Protein AF-A0A242NKS3-F1 (afdb_monomer)

Organism: NCBI:txid1196095

Foldseek 3Di:
DDPLVVVLVVLQVVLVVCCVVVVCVQVCVPSNCLSVVLVVQQQVVCVVPHPDDDRDNVSSVVSSVVSVVVSVVCCVVRNDDDPVRLLVVLLVQQVVQQVVVCVVPVDQKFFLVRCLVPNDPQCVDPVSVVSNLVSCVVVVQWDWQVVDVRTMIGGDCVVPPCPDPPDDDDD

pLDDT: mean 89.85, std 14.71, range [32.78, 98.62]

Secondary structure (DSSP, 8-state):
--HHHHHHHHHHHHHHHHHHTTSSGGGHHHHHHHHHHHHHHHHHHHHHH-SSSS--HHHHHHHHHHHHHHHHHHHHHHSPPPHHHHHHHHHHHHHHHHHHHHHHH---EEEHHHHHHHS-GGG-SHHHHHHHHHHHHHTTSEEEETTSSS-EEEE-TTTTT----------

Solvent-accessible surface area (backbone atoms only — not comparable to full-atom values): 9580 Å² total; per-residue (Å²): 132,58,71,29,59,52,54,50,49,51,52,41,53,50,51,55,48,36,35,72,72,55,76,36,45,68,41,36,86,57,55,78,46,42,55,63,51,23,54,54,45,10,46,52,50,25,63,77,76,42,98,67,96,66,62,46,53,66,32,40,51,55,21,46,52,5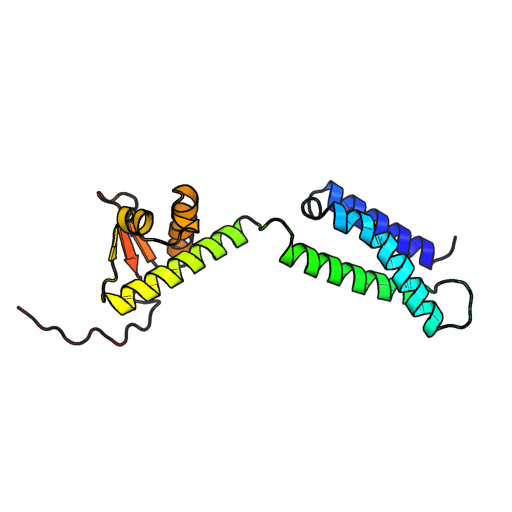3,44,50,55,52,49,54,55,47,40,75,75,67,31,72,74,51,72,66,56,50,33,52,50,37,22,51,57,49,48,54,52,49,54,54,50,26,75,75,68,72,52,58,63,46,46,49,66,54,46,45,73,73,43,60,78,82,37,55,42,72,66,45,36,48,42,14,51,53,45,32,34,73,73,53,48,30,48,70,39,74,86,44,90,77,31,33,36,33,58,34,64,87,76,42,87,72,87,74,73,82,78,84,77,90,132

Sequence (171 aa):
MSSSKKIWISFYNEIEYLIRIEILSDIRDYASKIANNVARVATLIHYFEHDNNEVCDLCMQKAITFGRECIESFKSVFGQKTVEEKENEYAGILYEWLQKNIRHSGCIQFYKSYIYQYGPRSLRNKNNLEIALCRLSYDNIIFYYCNAKPAFIQINTKYHGFNGLNHITSY

Structure (mmCIF, N/CA/C/O backbone):
data_AF-A0A242NKS3-F1
#
_entry.id   AF-A0A242NKS3-F1
#
loop_
_atom_site.group_PDB
_atom_site.id
_atom_site.type_symbol
_atom_site.label_atom_id
_atom_site.label_alt_id
_atom_site.label_comp_id
_atom_site.label_asym_id
_atom_site.label_entity_id
_atom_site.label_seq_id
_atom_site.pdbx_PDB_ins_code
_atom_site.Cartn_x
_atom_site.Cartn_y
_atom_site.Cartn_z
_atom_site.occupancy
_atom_site.B_iso_or_equiv
_atom_site.auth_seq_id
_atom_site.auth_comp_id
_atom_site.auth_asym_id
_atom_site.auth_atom_id
_atom_site.pdbx_PDB_model_num
ATOM 1 N N . MET A 1 1 ? -19.378 6.933 34.670 1.00 59.47 1 MET A N 1
ATOM 2 C CA . MET A 1 1 ? -18.925 6.758 33.273 1.00 59.47 1 MET A CA 1
ATOM 3 C C . MET A 1 1 ? -18.869 5.266 33.006 1.00 59.47 1 MET A C 1
ATOM 5 O O . MET A 1 1 ? -18.091 4.603 33.687 1.00 59.47 1 MET A O 1
ATOM 9 N N . SER A 1 2 ? -19.735 4.742 32.139 1.00 80.19 2 SER A N 1
ATOM 10 C CA . SER A 1 2 ? -19.845 3.300 31.890 1.00 80.19 2 SER A CA 1
ATOM 11 C C . SER A 1 2 ? -18.597 2.709 31.250 1.00 80.19 2 SER A C 1
ATOM 13 O O . SER A 1 2 ? -17.787 3.422 30.650 1.00 80.19 2 SER A O 1
ATOM 15 N N . SER A 1 3 ? -18.427 1.401 31.434 1.00 90.50 3 SER A N 1
ATOM 16 C CA . SER A 1 3 ? -17.287 0.649 30.910 1.00 90.50 3 SER A CA 1
ATOM 17 C C . SER A 1 3 ? -17.224 0.741 29.376 1.00 90.50 3 SER A C 1
ATOM 19 O O . SER A 1 3 ? -16.197 1.154 28.834 1.00 90.50 3 SER A O 1
ATOM 21 N N . SER A 1 4 ? -18.355 0.573 28.686 1.00 91.62 4 SER A N 1
ATOM 22 C CA . SER A 1 4 ? -18.477 0.718 27.229 1.00 91.62 4 SER A CA 1
ATOM 23 C C . SER A 1 4 ? -18.055 2.096 26.715 1.00 91.62 4 SER A C 1
ATOM 25 O O . SER A 1 4 ? -17.348 2.201 25.710 1.00 91.62 4 SER A O 1
ATOM 27 N N . LYS A 1 5 ? -18.378 3.171 27.446 1.00 95.00 5 LYS A N 1
ATOM 28 C CA . LYS A 1 5 ? -17.904 4.525 27.119 1.00 95.00 5 LYS A CA 1
ATOM 29 C C . LYS A 1 5 ? -16.381 4.652 27.231 1.00 95.00 5 LYS A C 1
ATOM 31 O O . LYS A 1 5 ? -15.776 5.348 26.420 1.00 95.00 5 LYS A O 1
ATOM 36 N N . LYS A 1 6 ? -15.744 3.998 28.209 1.00 96.81 6 LYS A N 1
ATOM 37 C CA . LYS A 1 6 ? -14.273 3.988 28.330 1.00 96.81 6 LYS A CA 1
ATOM 38 C C . LYS A 1 6 ? -13.626 3.233 27.167 1.00 96.81 6 LYS A C 1
ATOM 40 O O . LYS A 1 6 ? -12.651 3.728 26.610 1.00 96.81 6 LYS A O 1
ATOM 45 N N . ILE A 1 7 ? -14.201 2.092 26.776 1.00 97.69 7 ILE A N 1
ATOM 46 C CA . ILE A 1 7 ? -13.763 1.310 25.609 1.00 97.69 7 ILE A CA 1
ATOM 47 C C . ILE A 1 7 ? -13.824 2.175 24.342 1.00 97.69 7 ILE A C 1
ATOM 49 O O . ILE A 1 7 ? -12.839 2.274 23.612 1.00 97.69 7 ILE A O 1
ATOM 53 N N . TRP A 1 8 ? -14.944 2.869 24.124 1.00 98.12 8 TRP A N 1
ATOM 54 C CA . TRP A 1 8 ? -15.109 3.757 22.975 1.00 98.12 8 TRP A CA 1
ATOM 55 C C . TRP A 1 8 ? -14.092 4.907 22.954 1.00 98.12 8 TRP A C 1
ATOM 57 O O . TRP A 1 8 ? -13.491 5.168 21.917 1.00 98.12 8 TRP A O 1
ATOM 67 N N . ILE A 1 9 ? -13.851 5.574 24.091 1.00 98.25 9 ILE A N 1
ATOM 68 C CA . ILE A 1 9 ? -12.852 6.656 24.168 1.00 98.25 9 ILE A CA 1
ATOM 69 C C . ILE A 1 9 ? -11.445 6.137 23.875 1.00 98.25 9 ILE A C 1
ATOM 71 O O . ILE A 1 9 ? -10.681 6.816 23.194 1.00 98.25 9 ILE A O 1
ATOM 75 N N . SER A 1 10 ? -11.100 4.944 24.366 1.00 98.25 10 SER A N 1
ATOM 76 C CA . SER A 1 10 ? -9.811 4.322 24.055 1.00 98.25 10 SER A CA 1
ATOM 77 C C . SER A 1 10 ? -9.645 4.130 22.549 1.00 98.25 10 SER A C 1
ATOM 79 O O . SER A 1 10 ? -8.606 4.492 22.007 1.00 98.25 10 SER A O 1
ATOM 81 N N . PHE A 1 11 ? -10.683 3.630 21.873 1.00 98.38 11 PHE A N 1
ATOM 82 C CA . PHE A 1 11 ? -10.681 3.471 20.421 1.00 98.38 11 PHE A CA 1
ATOM 83 C C . PHE A 1 11 ? -10.599 4.816 19.686 1.00 98.38 11 PHE A C 1
ATOM 85 O O . PHE A 1 11 ? -9.785 4.973 18.786 1.00 98.38 11 PHE A O 1
ATOM 92 N N . TYR A 1 12 ? -11.379 5.821 20.094 1.00 98.31 12 TYR A N 1
ATOM 93 C CA . TYR A 1 12 ? -11.297 7.168 19.519 1.00 98.31 12 TYR A CA 1
ATOM 94 C C . TYR A 1 12 ? -9.871 7.738 19.606 1.00 98.31 12 TYR A C 1
ATOM 96 O O . TYR A 1 12 ? -9.316 8.192 18.608 1.00 98.31 12 TYR A O 1
ATOM 104 N N . ASN A 1 13 ? -9.252 7.660 20.788 1.00 98.44 13 ASN A N 1
ATOM 105 C CA . ASN A 1 13 ? -7.897 8.161 21.009 1.00 98.44 13 ASN A CA 1
ATOM 106 C C . ASN A 1 13 ? -6.844 7.384 20.204 1.00 98.44 13 ASN A C 1
ATOM 108 O O . ASN A 1 13 ? -5.873 7.982 19.745 1.00 98.44 13 ASN A O 1
ATOM 112 N N . GLU A 1 14 ? -7.027 6.073 20.026 1.00 98.38 14 GLU A N 1
ATOM 113 C CA . GLU A 1 14 ? -6.188 5.240 19.158 1.00 98.38 14 GLU A CA 1
ATOM 114 C C . GLU A 1 14 ? -6.250 5.733 17.707 1.00 98.38 14 GLU A C 1
ATOM 116 O O . GLU A 1 14 ? -5.210 5.977 17.099 1.00 98.38 14 GLU A O 1
ATOM 121 N N . ILE A 1 15 ? -7.451 5.962 17.169 1.00 98.38 15 ILE A N 1
ATOM 122 C CA . ILE A 1 15 ? -7.624 6.460 15.799 1.00 98.38 15 ILE A CA 1
ATOM 123 C C . ILE A 1 15 ? -6.981 7.838 15.613 1.00 98.38 15 ILE A C 1
ATOM 125 O O . ILE A 1 15 ? -6.220 8.033 14.665 1.00 98.38 15 ILE A O 1
ATOM 129 N N . GLU A 1 16 ? -7.217 8.777 16.531 1.00 98.12 16 GLU A N 1
ATOM 130 C CA . GLU A 1 16 ? -6.593 10.107 16.485 1.00 98.12 16 GLU A CA 1
ATOM 131 C C . GLU A 1 16 ? -5.061 10.027 16.560 1.00 98.12 16 GLU A C 1
ATOM 133 O O . GLU A 1 16 ? -4.349 10.737 15.842 1.00 98.12 16 GLU A O 1
ATOM 138 N N . TYR A 1 17 ? -4.531 9.121 17.385 1.00 98.06 17 TYR A N 1
ATOM 139 C CA . TYR A 1 17 ? -3.098 8.862 17.452 1.00 98.06 17 TYR A CA 1
ATOM 140 C C . TYR A 1 17 ? -2.553 8.352 16.111 1.00 98.06 17 TYR A C 1
ATOM 142 O O . TYR A 1 17 ? -1.569 8.907 15.622 1.00 98.06 17 TYR A O 1
ATOM 150 N N . LEU A 1 18 ? -3.207 7.364 15.491 1.00 97.75 18 LEU A N 1
ATOM 151 C CA . LEU A 1 18 ? -2.805 6.788 14.202 1.00 97.75 18 LEU A CA 1
ATOM 152 C C . LEU A 1 18 ? -2.875 7.798 13.047 1.00 97.75 18 LEU A C 1
ATOM 154 O O . LEU A 1 18 ? -2.023 7.773 12.159 1.00 97.75 18 LEU A O 1
ATOM 158 N N . ILE A 1 19 ? -3.846 8.715 13.060 1.00 97.06 19 ILE A N 1
ATOM 159 C CA . ILE A 1 19 ? -3.897 9.840 12.113 1.00 97.06 19 ILE A CA 1
ATOM 160 C C . ILE A 1 19 ? -2.691 10.765 12.327 1.00 97.06 19 ILE A C 1
ATOM 162 O O . ILE A 1 19 ? -2.062 11.193 11.358 1.00 97.06 19 ILE A O 1
ATOM 166 N N . ARG A 1 20 ? -2.355 11.072 13.587 1.00 96.75 20 ARG A N 1
ATOM 167 C CA . ARG A 1 20 ? -1.257 11.983 13.946 1.00 96.75 20 ARG A CA 1
ATOM 168 C C . ARG A 1 20 ? 0.121 11.445 13.570 1.00 96.75 20 ARG A C 1
ATOM 170 O O . ARG A 1 20 ? 0.970 12.235 13.179 1.00 96.75 20 ARG A O 1
ATOM 177 N N . ILE A 1 21 ? 0.343 10.136 13.686 1.00 96.31 21 ILE A N 1
ATOM 178 C CA . ILE A 1 21 ? 1.600 9.485 13.273 1.00 96.31 21 ILE A CA 1
ATOM 179 C C . ILE A 1 21 ? 1.586 9.029 11.806 1.00 96.31 21 ILE A C 1
ATOM 181 O O . ILE A 1 21 ? 2.360 8.161 11.420 1.00 96.31 21 ILE A O 1
ATOM 185 N N . GLU A 1 22 ? 0.685 9.596 11.001 1.00 91.62 22 GLU A N 1
ATOM 186 C CA . GLU A 1 22 ? 0.585 9.401 9.551 1.00 91.62 22 GLU A CA 1
ATOM 187 C C . GLU A 1 22 ? 0.255 7.980 9.066 1.00 91.62 22 GLU A C 1
ATOM 189 O O . GLU A 1 22 ? 0.254 7.718 7.867 1.00 91.62 22 GLU A O 1
ATOM 194 N N . ILE A 1 23 ? -0.135 7.069 9.962 1.00 92.88 23 ILE A N 1
ATOM 195 C CA . ILE A 1 23 ? -0.580 5.724 9.573 1.00 92.88 23 ILE A CA 1
ATOM 196 C C . ILE A 1 23 ? -1.941 5.777 8.871 1.00 92.88 23 ILE A C 1
ATOM 198 O O . ILE A 1 23 ? -2.169 5.029 7.926 1.00 92.88 23 ILE A O 1
ATOM 202 N N . LEU A 1 24 ? -2.849 6.656 9.303 1.00 95.88 24 LEU A N 1
ATOM 203 C CA . LEU A 1 24 ? -4.180 6.832 8.698 1.00 95.88 24 LEU A CA 1
ATOM 204 C C . LEU A 1 24 ? -4.362 8.216 8.051 1.00 95.88 24 LEU A C 1
ATOM 206 O O . LEU A 1 24 ? -5.491 8.634 7.796 1.00 95.88 24 LEU A O 1
ATOM 210 N N . SER A 1 25 ? -3.278 8.968 7.828 1.00 93.56 25 SER A N 1
ATOM 211 C CA . SER A 1 25 ? -3.358 10.347 7.318 1.00 93.56 25 SER A CA 1
ATOM 212 C C . SER A 1 25 ? -3.885 10.427 5.885 1.00 93.56 25 SER A C 1
ATOM 214 O O . SER A 1 25 ? -4.627 11.354 5.566 1.00 93.56 25 SER A O 1
ATOM 216 N N . ASP A 1 26 ? -3.554 9.443 5.054 1.00 93.50 26 ASP A N 1
ATOM 217 C CA . ASP A 1 26 ? -4.013 9.275 3.672 1.00 93.50 26 ASP A CA 1
ATOM 218 C C . ASP A 1 26 ? -5.523 9.017 3.559 1.00 93.50 26 ASP A C 1
ATOM 220 O O . ASP A 1 26 ? -6.122 9.306 2.528 1.00 93.50 26 ASP A O 1
ATOM 224 N N . ILE A 1 27 ? -6.150 8.530 4.634 1.00 96.19 27 ILE A N 1
ATOM 225 C CA . ILE A 1 27 ? -7.599 8.307 4.733 1.00 96.19 27 ILE A CA 1
ATOM 226 C C . ILE A 1 27 ? -8.240 9.093 5.888 1.00 96.19 27 ILE A C 1
ATOM 228 O O . ILE A 1 27 ? -9.273 8.690 6.428 1.00 96.19 27 ILE A O 1
ATOM 232 N N . ARG A 1 28 ? -7.653 10.235 6.272 1.00 96.19 28 ARG A N 1
ATOM 233 C CA . ARG A 1 28 ? -8.056 11.052 7.437 1.00 96.19 28 ARG A CA 1
ATOM 234 C C . ARG A 1 28 ? -9.554 11.359 7.497 1.00 96.19 28 ARG A C 1
ATOM 236 O O . ARG A 1 28 ? -10.168 11.226 8.557 1.00 96.19 28 ARG A O 1
ATOM 243 N N . ASP A 1 29 ? -10.151 11.767 6.380 1.00 95.00 29 ASP A N 1
ATOM 244 C CA . ASP A 1 29 ? -11.569 12.158 6.319 1.00 95.00 29 ASP A CA 1
ATOM 245 C C . ASP A 1 29 ? -12.525 11.001 6.620 1.00 95.00 29 ASP A C 1
ATOM 247 O O . ASP A 1 29 ? -13.655 11.219 7.073 1.00 95.00 29 ASP A O 1
ATOM 251 N N . TYR A 1 30 ? -12.079 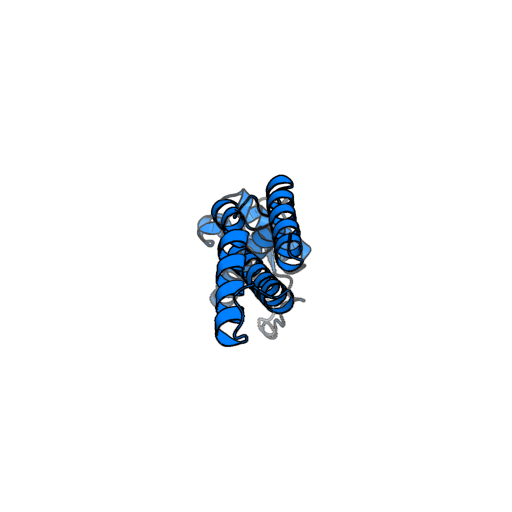9.775 6.349 1.00 96.50 30 TYR A N 1
ATOM 252 C CA . TYR A 1 30 ? -12.781 8.552 6.701 1.00 96.50 30 TYR A CA 1
ATOM 253 C C . TYR A 1 30 ? -12.465 8.138 8.144 1.00 96.50 30 TYR A C 1
ATOM 255 O O . TYR A 1 30 ? -13.382 7.948 8.946 1.00 96.50 30 TYR A O 1
ATOM 263 N N . ALA A 1 31 ? -11.177 8.070 8.498 1.00 96.94 31 ALA A N 1
ATOM 264 C CA . ALA A 1 31 ? -10.709 7.633 9.811 1.00 96.94 31 ALA A CA 1
ATOM 265 C C . ALA A 1 31 ? -11.298 8.483 10.951 1.00 96.94 31 ALA A C 1
ATOM 267 O O . ALA A 1 31 ? -11.844 7.933 11.901 1.00 96.94 31 ALA A O 1
ATOM 268 N N . SER A 1 32 ? -11.319 9.811 10.816 1.00 96.25 32 SER A N 1
ATOM 269 C CA . SER A 1 32 ? -11.890 10.736 11.818 1.00 96.25 32 SER A CA 1
ATOM 270 C C . SER A 1 32 ? -13.380 10.509 12.126 1.00 96.25 32 SER A C 1
ATOM 272 O O . SER A 1 32 ? -13.884 10.942 13.162 1.00 96.25 32 SER A O 1
ATOM 274 N N . LYS A 1 33 ? -14.117 9.809 11.253 1.00 97.38 33 LYS A N 1
ATOM 275 C CA . LYS A 1 33 ? -15.550 9.514 11.432 1.00 97.38 33 LYS A CA 1
ATOM 276 C C . LYS A 1 33 ? -15.806 8.124 12.009 1.00 97.38 33 LYS A C 1
ATOM 278 O O . LYS A 1 33 ? -16.928 7.849 12.443 1.00 97.38 33 LYS A O 1
ATOM 283 N N . ILE A 1 34 ? -14.799 7.248 12.037 1.00 98.00 34 ILE A N 1
ATOM 284 C CA . ILE A 1 34 ? -15.003 5.829 12.342 1.00 98.00 34 ILE A CA 1
ATOM 285 C C . ILE A 1 34 ? -15.496 5.604 13.771 1.00 98.00 34 ILE A C 1
ATOM 287 O O . ILE A 1 34 ? -16.381 4.783 13.981 1.00 98.00 34 ILE A O 1
ATOM 291 N N . ALA A 1 35 ? -15.021 6.381 14.747 1.00 97.62 35 ALA A N 1
ATOM 292 C CA . ALA A 1 35 ? -15.461 6.260 16.133 1.00 97.62 35 ALA A CA 1
ATOM 293 C C . ALA A 1 35 ? -16.962 6.554 16.290 1.00 97.62 35 ALA A C 1
ATOM 295 O O . ALA A 1 35 ? -17.674 5.815 16.970 1.00 97.62 35 ALA A O 1
ATOM 296 N N . ASN A 1 36 ? -17.477 7.583 15.610 1.00 97.81 36 ASN A N 1
ATOM 297 C CA . ASN A 1 36 ? -18.911 7.880 15.609 1.00 97.81 36 ASN A CA 1
ATOM 298 C C . ASN A 1 36 ? -19.722 6.769 14.930 1.00 97.81 36 ASN A C 1
ATOM 300 O O . ASN A 1 36 ? -20.801 6.415 15.408 1.00 97.81 36 ASN A O 1
ATOM 304 N N . ASN A 1 37 ? -19.204 6.194 13.841 1.00 97.62 37 ASN A N 1
ATOM 305 C CA . ASN A 1 37 ? -19.846 5.064 13.169 1.00 97.62 37 ASN A CA 1
ATOM 306 C C . ASN A 1 37 ? -19.885 3.825 14.073 1.00 97.62 37 ASN A C 1
ATOM 308 O O . ASN A 1 37 ? -20.938 3.211 14.213 1.00 97.62 37 ASN A O 1
ATOM 312 N N . VAL A 1 38 ? -18.782 3.515 14.755 1.00 98.12 38 VAL A N 1
ATOM 313 C CA . VAL A 1 38 ? -18.690 2.423 15.732 1.00 98.12 38 VAL A CA 1
ATOM 314 C C . VAL A 1 38 ? -19.702 2.596 16.861 1.00 98.12 38 VAL A C 1
ATOM 316 O O . VAL A 1 38 ? -20.394 1.639 17.190 1.00 98.12 38 VAL A O 1
ATOM 319 N N . ALA A 1 39 ? -19.864 3.804 17.413 1.00 97.31 39 ALA A N 1
ATOM 320 C CA . ALA A 1 39 ? -20.874 4.051 18.444 1.00 97.31 39 ALA A CA 1
ATOM 321 C C . ALA A 1 39 ? -22.294 3.738 17.945 1.00 97.31 39 ALA A C 1
ATOM 323 O O . ALA A 1 39 ? -23.068 3.096 18.649 1.00 97.31 39 ALA A O 1
ATOM 324 N N . ARG A 1 40 ? -22.628 4.141 16.711 1.00 97.06 40 ARG A N 1
ATOM 325 C CA . ARG A 1 40 ? -23.936 3.854 16.100 1.00 97.06 40 ARG A CA 1
ATOM 326 C C . ARG A 1 40 ? -24.146 2.359 15.871 1.00 97.06 40 ARG A C 1
ATOM 328 O O . ARG A 1 40 ? -25.215 1.849 16.188 1.00 97.06 40 ARG A O 1
ATOM 335 N N . VAL A 1 41 ? -23.132 1.660 15.362 1.00 97.75 41 VAL A N 1
ATOM 336 C CA . VAL A 1 41 ? -23.180 0.204 15.158 1.00 97.75 41 VAL A CA 1
ATOM 337 C C . VAL A 1 41 ? -23.332 -0.522 16.495 1.00 97.75 41 VAL A C 1
ATOM 339 O O . VAL A 1 41 ? -24.179 -1.400 16.604 1.00 97.75 41 VAL A O 1
ATOM 342 N N . ALA A 1 42 ? -22.593 -0.120 17.531 1.00 97.19 42 ALA A N 1
ATOM 343 C CA . ALA A 1 42 ? -22.707 -0.701 18.866 1.00 97.19 42 ALA A CA 1
ATOM 344 C C . ALA A 1 42 ? -24.126 -0.552 19.432 1.00 97.19 42 ALA A C 1
ATOM 346 O O . ALA A 1 42 ? -24.671 -1.514 19.968 1.00 97.19 42 ALA A O 1
ATOM 347 N N . THR A 1 43 ? -24.744 0.620 19.258 1.00 95.88 43 THR A N 1
ATOM 348 C CA . THR A 1 43 ? -26.142 0.854 19.644 1.00 95.88 43 THR A CA 1
ATOM 349 C C . THR A 1 43 ? -27.110 -0.042 18.876 1.00 95.88 43 THR A C 1
ATOM 351 O O . THR A 1 43 ? -28.034 -0.572 19.481 1.00 95.88 43 THR A O 1
ATOM 354 N N . LEU A 1 44 ? -26.908 -0.242 17.569 1.00 96.25 44 LEU A N 1
ATOM 355 C CA . LEU A 1 44 ? -27.758 -1.130 16.770 1.00 96.25 44 LEU A CA 1
ATOM 356 C C . LEU A 1 44 ? -27.625 -2.592 17.204 1.00 96.25 44 LEU A C 1
ATOM 358 O O . LEU A 1 44 ? -28.640 -3.250 17.396 1.00 96.25 44 LEU A O 1
ATOM 362 N N . ILE A 1 45 ? -26.398 -3.087 17.403 1.00 95.12 45 ILE A N 1
ATOM 363 C CA . ILE A 1 45 ? -26.160 -4.448 17.913 1.00 95.12 45 ILE 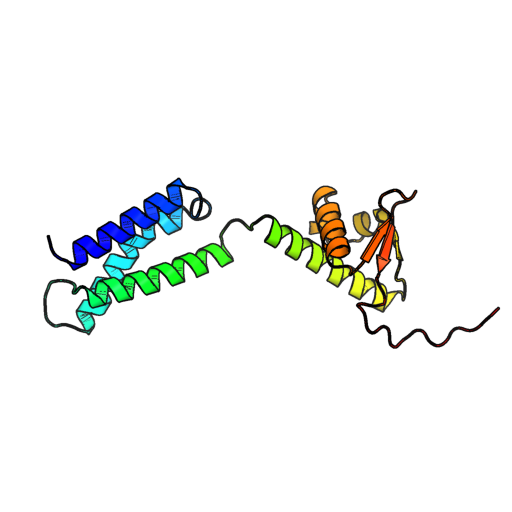A CA 1
ATOM 364 C C . ILE A 1 45 ? -26.866 -4.614 19.260 1.00 95.12 45 ILE A C 1
ATOM 366 O O . ILE A 1 45 ? -27.611 -5.567 19.457 1.00 95.12 45 ILE A O 1
ATOM 370 N N . HIS A 1 46 ? -26.676 -3.651 20.162 1.00 94.88 46 HIS A N 1
ATOM 371 C CA . HIS A 1 46 ? -27.284 -3.676 21.485 1.00 94.88 46 HIS A CA 1
ATOM 372 C C . HIS A 1 46 ? -28.810 -3.689 21.427 1.00 94.88 46 HIS A C 1
ATOM 374 O O . HIS A 1 46 ? -29.428 -4.502 22.099 1.00 94.88 46 HIS A O 1
ATOM 380 N N . TYR A 1 47 ? -29.406 -2.838 20.590 1.00 94.38 47 TYR A N 1
ATOM 381 C CA . TYR A 1 47 ? -30.855 -2.755 20.412 1.00 94.38 47 TYR A CA 1
ATOM 382 C C . TYR A 1 47 ? -31.486 -4.089 19.985 1.00 94.38 47 TYR A C 1
ATOM 384 O O . TYR A 1 47 ? -32.609 -4.383 20.381 1.00 94.38 47 TYR A O 1
ATOM 392 N N . PHE A 1 48 ? -30.779 -4.902 19.193 1.00 93.00 48 PHE A N 1
ATOM 393 C CA . PHE A 1 48 ? -31.274 -6.214 18.766 1.00 93.00 48 PHE A CA 1
ATOM 394 C C . PHE A 1 48 ? -30.941 -7.356 19.738 1.00 93.00 48 PHE A C 1
ATOM 396 O O . PHE A 1 48 ? -31.631 -8.371 19.721 1.00 93.00 48 PHE A O 1
ATOM 403 N N . GLU A 1 49 ? -29.889 -7.228 20.552 1.00 90.62 49 GLU A N 1
ATOM 404 C CA . GLU A 1 49 ? -29.413 -8.296 21.448 1.00 90.62 49 GLU A CA 1
ATOM 405 C C . GLU A 1 49 ? -29.886 -8.129 22.909 1.00 90.62 49 GLU A C 1
ATOM 407 O O . GLU A 1 49 ? -29.824 -9.088 23.686 1.00 90.62 49 GLU A O 1
ATOM 412 N N . HIS A 1 50 ? -30.338 -6.935 23.312 1.00 87.38 50 HIS A N 1
ATOM 413 C CA . HIS A 1 50 ? -30.588 -6.589 24.712 1.00 87.38 50 HIS A CA 1
ATOM 414 C C . HIS A 1 50 ? -31.787 -5.645 24.908 1.00 87.38 50 HIS A C 1
ATOM 416 O O . HIS A 1 50 ? -31.950 -4.665 24.192 1.00 87.38 50 HIS A O 1
ATOM 422 N N . ASP A 1 51 ? -32.550 -5.864 25.984 1.00 80.44 51 ASP A N 1
ATOM 423 C CA . ASP A 1 51 ? -33.734 -5.056 26.339 1.00 80.44 51 ASP A CA 1
ATOM 424 C C . ASP A 1 51 ? -33.427 -3.827 27.219 1.00 80.44 51 ASP A C 1
ATOM 426 O O . ASP A 1 51 ? -34.330 -3.201 27.777 1.00 80.44 51 ASP A O 1
ATOM 430 N N . ASN A 1 52 ? -32.151 -3.489 27.419 1.00 82.25 52 ASN A N 1
ATOM 431 C CA . ASN A 1 52 ? -31.754 -2.394 28.306 1.00 82.25 52 ASN A CA 1
ATOM 432 C C . ASN A 1 52 ? -31.321 -1.140 27.521 1.00 82.25 52 ASN A C 1
ATOM 434 O O . ASN A 1 52 ? -30.983 -1.205 26.343 1.00 82.25 52 ASN A O 1
ATOM 438 N N . ASN A 1 53 ? -31.289 0.011 28.195 1.00 81.75 53 ASN A N 1
ATOM 439 C CA . ASN A 1 53 ? -31.047 1.306 27.549 1.00 81.75 53 ASN A CA 1
ATOM 440 C C . ASN A 1 53 ? -29.562 1.702 27.434 1.00 81.75 53 ASN A C 1
ATOM 442 O O . ASN A 1 53 ? -29.269 2.778 26.912 1.00 81.75 53 ASN A O 1
ATOM 446 N N . GLU A 1 54 ? -28.623 0.894 27.936 1.00 88.81 54 GLU A N 1
ATOM 447 C CA . GLU A 1 54 ? -27.199 1.238 27.949 1.00 88.81 54 GLU A CA 1
ATOM 448 C C . GLU A 1 54 ? -26.363 0.202 27.197 1.00 88.81 54 GLU A C 1
ATOM 450 O O . GLU A 1 54 ? -26.318 -0.964 27.574 1.00 88.81 54 GLU A O 1
ATOM 455 N N . VAL A 1 55 ? -25.640 0.660 26.169 1.00 92.44 55 VAL A N 1
ATOM 456 C CA . VAL A 1 55 ? -24.790 -0.194 25.331 1.00 92.44 55 VAL A CA 1
ATOM 457 C C . VAL A 1 55 ? -23.804 -0.987 26.185 1.00 92.44 55 VAL A C 1
ATOM 459 O O . VAL A 1 55 ? -22.963 -0.401 26.878 1.00 92.44 55 VAL A O 1
ATOM 462 N N . CYS A 1 56 ? -23.884 -2.315 26.102 1.00 93.50 56 CYS A N 1
ATOM 463 C CA . CYS A 1 56 ? -22.995 -3.205 26.835 1.00 93.50 56 CYS A CA 1
ATOM 464 C C . CYS A 1 56 ? -21.586 -3.245 26.211 1.00 93.50 56 CYS A C 1
ATOM 466 O O . CYS A 1 56 ? -21.371 -2.913 25.040 1.00 93.50 56 CYS A O 1
ATOM 468 N N . ASP A 1 57 ? -20.601 -3.676 27.000 1.00 95.50 57 ASP A N 1
ATOM 469 C CA . ASP A 1 57 ? -19.197 -3.726 26.578 1.00 95.50 57 ASP A CA 1
ATOM 470 C C . ASP A 1 57 ? -18.983 -4.645 25.369 1.00 95.50 57 ASP A C 1
ATOM 472 O O . ASP A 1 57 ? -18.200 -4.315 24.477 1.00 95.50 57 ASP A O 1
ATOM 476 N N . LEU A 1 58 ? -19.713 -5.765 25.306 1.00 95.62 58 LEU A N 1
ATOM 477 C CA . LEU A 1 58 ? -19.609 -6.733 24.216 1.00 95.62 58 LEU A CA 1
ATOM 478 C C . LEU A 1 58 ? -20.070 -6.134 22.880 1.00 95.62 58 LEU A C 1
ATOM 480 O O . LEU A 1 58 ? -19.377 -6.285 21.874 1.00 95.62 58 LEU A O 1
ATOM 484 N N . CYS A 1 59 ? -21.198 -5.418 22.859 1.00 96.44 59 CYS A N 1
ATOM 485 C CA . CYS A 1 59 ? -21.685 -4.749 21.652 1.00 96.44 59 CYS A CA 1
ATOM 486 C C . CYS A 1 59 ? -20.692 -3.686 21.165 1.00 96.44 59 CYS A C 1
ATOM 488 O O . CYS A 1 59 ? -20.426 -3.592 19.966 1.00 96.44 59 CYS A O 1
ATOM 490 N N . MET A 1 60 ? -20.092 -2.925 22.090 1.00 97.88 60 MET A N 1
ATOM 491 C CA . MET A 1 60 ? -19.057 -1.945 21.751 1.00 97.88 60 MET A CA 1
ATOM 492 C C . MET A 1 60 ? -17.804 -2.610 21.166 1.00 97.88 60 MET A C 1
ATOM 494 O O . MET A 1 60 ? -17.292 -2.157 20.146 1.00 97.88 60 MET A O 1
ATOM 498 N N . GLN A 1 61 ? -17.325 -3.704 21.764 1.00 98.00 61 GLN A N 1
ATOM 499 C CA . GLN A 1 61 ? -16.164 -4.443 21.258 1.00 98.00 61 GLN A CA 1
ATOM 500 C C . GLN A 1 61 ? -16.419 -5.034 19.866 1.00 98.00 61 GLN A C 1
ATOM 502 O O . GLN A 1 61 ? -15.586 -4.855 18.980 1.00 98.00 61 GLN A O 1
ATOM 507 N N . LYS A 1 62 ? -17.584 -5.661 19.642 1.00 97.69 62 LYS A N 1
ATOM 508 C CA . LYS A 1 62 ? -17.992 -6.168 18.318 1.00 97.69 62 LYS A CA 1
ATOM 509 C C . LYS A 1 62 ? -17.987 -5.053 17.265 1.00 97.69 62 LYS A C 1
ATOM 511 O O . LYS A 1 62 ? -17.425 -5.224 16.186 1.00 97.69 62 LYS A O 1
ATOM 516 N N . ALA A 1 63 ? -18.571 -3.898 17.590 1.00 98.25 63 ALA A N 1
ATOM 517 C CA . ALA A 1 63 ? -18.611 -2.755 16.685 1.00 98.25 63 ALA A CA 1
ATOM 518 C C . ALA A 1 63 ? -17.213 -2.196 16.375 1.00 98.25 63 ALA A C 1
ATOM 520 O O . ALA A 1 63 ? -16.951 -1.820 15.235 1.00 98.25 63 ALA A O 1
ATOM 521 N N . ILE A 1 64 ? -16.307 -2.162 17.359 1.00 98.62 64 ILE A N 1
ATOM 522 C CA . ILE A 1 64 ? -14.910 -1.750 17.154 1.00 98.62 64 ILE A CA 1
ATOM 523 C C . ILE A 1 64 ? -14.192 -2.709 16.205 1.00 98.62 64 ILE A C 1
ATOM 525 O O . ILE A 1 64 ? -13.515 -2.241 15.292 1.00 98.62 64 ILE A O 1
ATOM 529 N N . THR A 1 65 ? -14.339 -4.024 16.390 1.00 98.38 65 THR A N 1
ATOM 530 C CA . THR A 1 65 ? -13.742 -5.026 15.491 1.00 98.38 65 THR A CA 1
ATOM 531 C C . THR A 1 65 ? -14.185 -4.788 14.051 1.00 98.38 65 THR A C 1
ATOM 533 O O . THR A 1 65 ? -13.342 -4.614 13.176 1.00 98.38 65 THR A O 1
ATOM 536 N N . PHE A 1 66 ? -15.493 -4.635 13.828 1.00 97.88 66 PHE A N 1
ATOM 537 C CA . PHE A 1 66 ? -16.035 -4.298 12.512 1.00 97.88 66 PHE A CA 1
ATOM 538 C C . PHE A 1 66 ? -15.496 -2.960 11.972 1.00 97.88 66 PHE A C 1
ATOM 540 O O . PHE A 1 66 ? -15.147 -2.835 10.800 1.00 97.88 66 PHE A O 1
ATOM 547 N N . GLY A 1 67 ? -15.382 -1.944 12.832 1.00 98.12 67 GLY A N 1
ATOM 548 C CA . GLY A 1 67 ? -14.801 -0.653 12.472 1.00 98.12 67 GLY A CA 1
ATOM 549 C C . GLY A 1 67 ? -13.351 -0.761 11.990 1.00 98.12 67 GLY A C 1
ATOM 550 O O . GLY A 1 67 ? -12.986 -0.081 11.031 1.00 98.12 67 GLY A O 1
ATOM 551 N N . ARG A 1 68 ? -12.538 -1.632 12.607 1.00 97.88 68 ARG A N 1
ATOM 552 C CA . ARG A 1 68 ? -11.150 -1.892 12.188 1.00 97.88 68 ARG A CA 1
ATOM 553 C C . ARG A 1 68 ? -11.083 -2.567 10.820 1.00 97.88 68 ARG A C 1
ATOM 555 O O . ARG A 1 68 ? -10.367 -2.071 9.956 1.00 97.88 68 ARG A O 1
ATOM 562 N N . GLU A 1 69 ? -11.898 -3.589 10.579 1.00 97.62 69 GLU A N 1
ATOM 563 C CA . GLU A 1 69 ? -11.996 -4.242 9.261 1.00 97.62 69 GLU A CA 1
ATOM 564 C C . GLU A 1 69 ? -12.387 -3.242 8.161 1.00 97.62 69 GLU A C 1
ATOM 566 O O . GLU A 1 69 ? -11.856 -3.258 7.046 1.00 97.62 69 GLU A O 1
ATOM 571 N N . CYS A 1 70 ? -13.286 -2.311 8.486 1.00 97.06 70 CYS A N 1
ATOM 572 C CA . CYS A 1 70 ? -13.701 -1.260 7.567 1.00 97.06 70 CYS A CA 1
ATOM 573 C C . CYS A 1 70 ? -12.583 -0.234 7.302 1.00 97.06 70 CYS A C 1
ATOM 575 O O . CYS A 1 70 ? -12.507 0.294 6.195 1.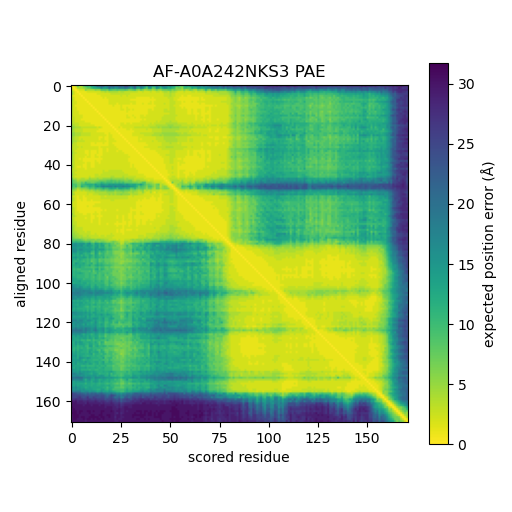00 97.06 70 CYS A O 1
ATOM 577 N N . ILE A 1 71 ? -11.719 0.070 8.280 1.00 96.88 71 ILE A N 1
ATOM 578 C CA . ILE A 1 71 ? -10.522 0.907 8.072 1.00 96.88 71 ILE A CA 1
ATOM 579 C C . ILE A 1 71 ? -9.552 0.217 7.119 1.00 96.88 71 ILE A C 1
ATOM 581 O O . ILE A 1 71 ? -9.119 0.841 6.152 1.00 96.88 71 ILE A O 1
ATOM 585 N N . GLU A 1 72 ? -9.235 -1.052 7.368 1.00 94.44 72 GLU A N 1
ATOM 586 C CA . GLU A 1 72 ? -8.319 -1.832 6.530 1.00 94.44 72 GLU A CA 1
ATOM 587 C C . GLU A 1 72 ? -8.830 -1.920 5.090 1.00 94.44 72 GLU A C 1
ATOM 589 O O . GLU A 1 72 ? -8.105 -1.594 4.149 1.00 94.44 72 GLU A O 1
ATOM 594 N N . SER A 1 73 ? -10.114 -2.247 4.923 1.00 93.94 73 SER A N 1
ATOM 595 C CA . SER A 1 73 ? -10.765 -2.318 3.612 1.00 93.94 73 SER A CA 1
ATOM 596 C C . SER A 1 73 ? -10.747 -0.967 2.891 1.00 93.94 73 SER A C 1
ATOM 598 O O . SER A 1 73 ? -10.402 -0.891 1.712 1.00 93.94 73 SER A O 1
ATOM 600 N N . PHE A 1 74 ? -11.077 0.124 3.591 1.00 95.06 74 PHE A N 1
ATOM 601 C CA . PHE A 1 74 ? -11.080 1.460 2.997 1.00 95.06 74 PHE A CA 1
ATOM 602 C C . PHE A 1 74 ? -9.667 1.902 2.599 1.00 95.06 74 PHE A C 1
ATOM 604 O O . PHE A 1 74 ? -9.467 2.409 1.497 1.00 95.06 74 PHE A O 1
ATOM 611 N N . LYS A 1 75 ? -8.672 1.678 3.462 1.00 92.12 75 LYS A N 1
ATOM 612 C CA . LYS A 1 75 ? -7.271 2.017 3.188 1.00 92.12 75 LYS A CA 1
ATOM 613 C C . LYS A 1 75 ? -6.692 1.185 2.045 1.00 92.12 75 LYS A C 1
ATOM 615 O O . LYS A 1 75 ? -5.959 1.728 1.231 1.00 92.12 75 LYS A O 1
ATOM 620 N N . SER A 1 76 ? -7.058 -0.089 1.926 1.00 87.19 76 SER A N 1
ATOM 621 C CA . SER A 1 76 ? -6.626 -0.936 0.806 1.00 87.19 76 SER A CA 1
ATOM 622 C C . SER A 1 76 ? -7.099 -0.404 -0.554 1.00 87.19 76 SER A C 1
ATOM 624 O O . SER A 1 76 ? -6.368 -0.488 -1.539 1.00 87.19 76 SER A O 1
ATOM 626 N N . VAL A 1 77 ? -8.303 0.175 -0.616 1.00 88.31 77 VAL A N 1
ATOM 627 C CA . VAL A 1 77 ? -8.893 0.663 -1.875 1.00 88.31 77 VAL A CA 1
ATOM 628 C C . VAL A 1 77 ? -8.528 2.121 -2.164 1.00 88.31 77 VAL A C 1
ATOM 630 O O . VAL A 1 77 ? -8.257 2.475 -3.311 1.00 88.31 77 VAL A O 1
ATOM 633 N N . PHE A 1 78 ? -8.545 2.974 -1.140 1.00 89.56 78 PHE A N 1
ATOM 634 C CA . PHE A 1 78 ? -8.456 4.431 -1.287 1.00 89.56 78 PHE A CA 1
ATOM 635 C C . PHE A 1 78 ? -7.214 5.044 -0.641 1.00 89.56 78 PHE A C 1
ATOM 637 O O . PHE A 1 78 ? -6.963 6.235 -0.821 1.00 89.56 78 PHE A O 1
ATOM 644 N N . GLY A 1 79 ? -6.456 4.260 0.124 1.00 88.94 79 GLY A N 1
ATOM 645 C CA . GLY A 1 79 ? -5.229 4.710 0.758 1.00 88.94 79 GLY A CA 1
ATOM 646 C C . GLY A 1 79 ? -4.123 4.987 -0.252 1.00 88.94 79 GLY A C 1
ATOM 647 O O . GLY A 1 79 ? -4.132 4.541 -1.405 1.00 88.94 79 GLY A O 1
ATOM 648 N N . GLN A 1 80 ? -3.136 5.752 0.194 1.00 87.06 80 GLN A N 1
ATOM 649 C CA . GLN A 1 80 ? -1.958 6.012 -0.606 1.00 87.06 80 GLN A CA 1
ATOM 650 C C . GLN A 1 80 ? -1.119 4.738 -0.670 1.00 87.06 80 GLN A C 1
ATOM 652 O O . GLN A 1 80 ? -0.634 4.257 0.351 1.00 87.06 80 GLN A O 1
ATOM 657 N N . LYS A 1 81 ? -0.890 4.236 -1.889 1.00 82.06 81 LYS A N 1
ATOM 658 C CA . LYS A 1 81 ? 0.014 3.103 -2.104 1.00 82.06 81 LYS A CA 1
ATOM 659 C C . LYS A 1 81 ? 1.392 3.402 -1.519 1.00 82.06 81 LYS A C 1
ATOM 661 O O . LYS A 1 81 ? 1.978 4.460 -1.803 1.00 82.06 81 LYS A O 1
ATOM 666 N N . THR A 1 82 ? 1.904 2.447 -0.757 1.00 82.25 82 THR A N 1
ATOM 667 C CA . THR A 1 82 ? 3.289 2.397 -0.295 1.00 82.25 82 THR A CA 1
ATOM 668 C C . THR A 1 82 ? 4.252 2.414 -1.484 1.00 82.25 82 THR A C 1
ATOM 670 O O . THR A 1 82 ? 3.865 2.223 -2.642 1.00 82.25 82 THR A O 1
ATOM 673 N N . VAL A 1 83 ? 5.533 2.676 -1.211 1.00 84.56 83 VAL A N 1
ATOM 674 C CA . VAL A 1 83 ? 6.570 2.620 -2.251 1.00 84.56 83 VAL A CA 1
ATOM 675 C C . VAL A 1 83 ? 6.595 1.226 -2.875 1.00 84.56 83 VAL A C 1
ATOM 677 O O . VAL A 1 83 ? 6.454 1.115 -4.086 1.00 84.56 83 VAL A O 1
ATOM 680 N N . GLU A 1 84 ? 6.646 0.180 -2.052 1.00 86.38 84 GLU A N 1
ATOM 681 C CA . GLU A 1 84 ? 6.682 -1.213 -2.505 1.00 86.38 84 GLU A CA 1
ATOM 682 C C . GLU A 1 84 ? 5.467 -1.595 -3.367 1.00 86.38 84 GLU A C 1
ATOM 684 O O . GLU A 1 84 ? 5.626 -2.204 -4.423 1.00 86.38 84 GLU A O 1
ATOM 689 N N . GLU A 1 85 ? 4.251 -1.193 -2.989 1.00 87.19 85 GLU A N 1
ATOM 690 C CA . GLU A 1 85 ? 3.055 -1.461 -3.801 1.00 87.19 85 GLU A CA 1
ATOM 691 C C . GLU A 1 85 ? 3.128 -0.799 -5.180 1.00 87.19 85 GLU A C 1
ATOM 693 O O . GLU A 1 85 ? 2.728 -1.407 -6.174 1.00 87.19 85 GLU A O 1
ATOM 698 N N . LYS A 1 86 ? 3.668 0.424 -5.268 1.00 89.25 86 LYS A N 1
ATOM 699 C CA . LYS A 1 86 ? 3.887 1.099 -6.557 1.00 89.25 86 LYS A CA 1
ATOM 700 C C . LYS A 1 86 ? 4.960 0.399 -7.384 1.00 89.25 86 LYS A C 1
ATOM 702 O O . LYS A 1 86 ? 4.799 0.270 -8.596 1.00 89.25 86 LYS A O 1
ATOM 707 N N . GLU A 1 87 ? 6.044 -0.046 -6.751 1.00 92.62 87 GLU A N 1
ATOM 708 C CA . GLU A 1 87 ? 7.102 -0.808 -7.419 1.00 92.62 87 GLU A CA 1
ATOM 709 C C . GLU A 1 87 ? 6.550 -2.107 -8.017 1.00 92.62 87 GLU A C 1
ATOM 711 O O . GLU A 1 87 ? 6.751 -2.367 -9.205 1.00 92.62 87 GLU A O 1
ATOM 716 N N . ASN A 1 88 ? 5.789 -2.867 -7.225 1.00 92.94 88 ASN A N 1
ATOM 717 C CA . ASN A 1 88 ? 5.158 -4.119 -7.640 1.00 92.94 88 ASN A CA 1
ATOM 718 C C . ASN A 1 88 ? 4.114 -3.906 -8.745 1.00 92.94 88 ASN A C 1
ATOM 720 O O . ASN A 1 88 ? 4.085 -4.658 -9.719 1.00 92.94 88 ASN A O 1
ATOM 724 N N . GLU A 1 89 ? 3.288 -2.862 -8.644 1.00 92.69 89 GLU A N 1
ATOM 725 C CA . GLU A 1 89 ? 2.320 -2.501 -9.685 1.00 92.69 89 GLU A CA 1
ATOM 726 C C . GLU A 1 89 ? 3.014 -2.189 -11.016 1.00 92.69 89 GLU A C 1
ATOM 728 O O . GLU A 1 89 ? 2.656 -2.744 -12.058 1.00 92.69 89 GLU A O 1
ATOM 733 N N . TYR A 1 90 ? 4.026 -1.319 -11.002 1.00 96.12 90 TYR A N 1
ATOM 734 C CA . TYR A 1 90 ? 4.748 -0.953 -12.217 1.00 96.12 90 TYR A CA 1
ATOM 735 C C . TYR A 1 90 ? 5.515 -2.138 -12.814 1.00 96.12 90 TYR A C 1
ATOM 737 O O . TYR A 1 90 ? 5.511 -2.309 -14.037 1.00 96.12 90 TYR A O 1
ATOM 745 N N . ALA A 1 91 ? 6.123 -2.978 -11.972 1.00 96.62 91 ALA A N 1
ATOM 746 C CA . ALA A 1 91 ? 6.782 -4.210 -12.388 1.00 96.62 91 ALA A CA 1
ATOM 747 C C . ALA A 1 91 ? 5.802 -5.188 -13.053 1.00 96.62 91 ALA A C 1
ATOM 749 O O . ALA A 1 91 ? 6.086 -5.680 -14.145 1.00 96.62 91 ALA A O 1
ATOM 750 N N . GLY A 1 92 ? 4.630 -5.414 -12.451 1.00 96.12 92 GLY A N 1
ATOM 751 C CA . GLY A 1 92 ? 3.585 -6.284 -12.996 1.00 96.12 92 GLY A CA 1
ATOM 752 C C . GLY A 1 92 ? 3.091 -5.817 -14.365 1.00 96.12 92 GLY A C 1
ATOM 753 O O . GLY A 1 92 ? 3.084 -6.592 -15.321 1.00 96.12 92 GLY A O 1
ATOM 754 N N . ILE A 1 93 ? 2.790 -4.521 -14.500 1.00 97.12 93 ILE A N 1
ATOM 755 C CA . ILE A 1 93 ? 2.372 -3.915 -15.775 1.00 97.12 93 ILE A CA 1
ATOM 756 C C . ILE A 1 93 ? 3.447 -4.097 -16.859 1.00 97.12 93 ILE A C 1
ATOM 758 O O . ILE A 1 93 ? 3.134 -4.418 -18.010 1.00 97.12 93 ILE A O 1
ATOM 762 N N . LEU A 1 94 ? 4.724 -3.884 -16.516 1.00 97.25 94 LEU A N 1
ATOM 763 C CA . LEU A 1 94 ? 5.823 -4.069 -17.463 1.00 97.25 94 LEU A CA 1
ATOM 764 C C . LEU A 1 94 ? 5.972 -5.539 -17.860 1.00 97.25 94 LEU A C 1
ATOM 766 O O . LEU A 1 94 ? 6.133 -5.844 -19.041 1.00 97.25 94 LEU A O 1
ATOM 770 N N . TYR A 1 95 ? 5.896 -6.443 -16.889 1.00 96.12 95 TYR A N 1
ATOM 771 C CA . TYR A 1 95 ? 6.017 -7.875 -17.111 1.00 96.12 95 TYR A CA 1
ATOM 772 C C . TYR A 1 95 ? 4.927 -8.406 -18.044 1.00 96.12 95 TYR A C 1
ATOM 774 O O . TYR A 1 95 ? 5.247 -9.084 -19.020 1.00 96.12 95 TYR A O 1
ATOM 782 N N . GLU A 1 96 ? 3.662 -8.045 -17.826 1.00 95.62 96 GLU A N 1
ATOM 783 C CA . GLU A 1 96 ? 2.557 -8.424 -18.715 1.00 95.62 96 GLU A CA 1
ATOM 784 C C . GLU A 1 96 ? 2.776 -7.931 -20.148 1.00 95.62 96 GLU A C 1
ATOM 786 O O . GLU A 1 96 ? 2.584 -8.673 -21.119 1.00 95.62 96 GLU A O 1
ATOM 791 N N . TRP A 1 97 ? 3.226 -6.683 -20.293 1.00 96.38 97 TRP A N 1
ATOM 792 C CA . TRP A 1 97 ? 3.534 -6.126 -21.603 1.00 96.38 97 TRP A CA 1
ATOM 793 C C . TRP A 1 97 ? 4.689 -6.874 -22.279 1.00 96.38 97 TRP A C 1
ATOM 795 O O . TRP A 1 97 ? 4.587 -7.200 -23.464 1.00 96.38 97 TRP A O 1
ATOM 805 N N . LEU A 1 98 ? 5.754 -7.205 -21.543 1.00 94.94 98 LEU A N 1
ATOM 806 C CA . LEU A 1 98 ? 6.870 -8.003 -22.054 1.00 94.94 98 LEU A CA 1
ATOM 807 C C . LEU A 1 98 ? 6.392 -9.390 -22.496 1.00 94.94 98 LEU A C 1
ATOM 809 O O . LEU A 1 98 ? 6.649 -9.772 -23.634 1.00 94.94 98 LEU A O 1
ATOM 813 N N . GLN A 1 99 ? 5.619 -10.098 -21.664 1.00 93.44 99 GLN A N 1
ATOM 814 C CA . GLN A 1 99 ? 5.037 -11.402 -22.009 1.00 93.44 99 GLN A CA 1
ATOM 815 C C . GLN A 1 99 ? 4.255 -11.355 -23.314 1.00 93.44 99 GLN A C 1
ATOM 817 O O . GLN A 1 99 ? 4.433 -12.205 -24.189 1.00 93.44 99 GLN A O 1
ATOM 822 N N . LYS A 1 100 ? 3.401 -10.342 -23.468 1.00 94.06 100 LYS A N 1
ATOM 823 C CA . LYS A 1 100 ? 2.620 -10.158 -24.687 1.00 94.06 100 LYS A CA 1
ATOM 824 C C . LYS A 1 100 ? 3.526 -9.956 -25.907 1.00 94.06 100 LYS A C 1
ATOM 826 O O . LYS A 1 100 ? 3.320 -10.609 -26.926 1.00 94.06 100 LYS A O 1
ATOM 831 N N . ASN A 1 101 ? 4.545 -9.102 -25.811 1.00 93.62 101 ASN A N 1
ATOM 832 C CA . ASN A 1 101 ? 5.454 -8.820 -26.929 1.00 93.62 101 ASN A CA 1
ATOM 833 C C . ASN A 1 101 ? 6.341 -10.017 -27.293 1.00 93.62 101 ASN A C 1
ATOM 835 O O . ASN A 1 101 ? 6.559 -10.271 -28.478 1.00 93.62 101 ASN A O 1
ATOM 839 N N . ILE A 1 102 ? 6.794 -10.787 -26.304 1.00 92.38 102 ILE A N 1
ATOM 840 C CA . ILE A 1 102 ? 7.533 -12.039 -26.510 1.00 92.38 102 ILE A CA 1
ATOM 841 C C . ILE A 1 102 ? 6.657 -13.041 -27.262 1.00 92.38 102 ILE A C 1
ATOM 843 O O . ILE A 1 102 ? 7.096 -13.608 -28.254 1.00 92.38 102 ILE A O 1
ATOM 847 N N . ARG A 1 103 ? 5.396 -13.228 -26.850 1.00 90.38 103 ARG A N 1
ATOM 848 C CA . ARG A 1 103 ? 4.468 -14.146 -27.534 1.00 90.38 103 ARG A CA 1
ATOM 849 C C . ARG A 1 103 ? 4.200 -13.747 -28.986 1.00 90.38 103 ARG A C 1
ATOM 851 O O . ARG A 1 103 ? 4.005 -14.623 -29.819 1.00 90.38 103 ARG A O 1
ATOM 858 N N . HIS A 1 104 ? 4.180 -12.449 -29.289 1.00 89.19 104 HIS A N 1
ATOM 859 C CA . HIS A 1 104 ? 3.942 -11.959 -30.649 1.00 89.19 104 HIS A CA 1
ATOM 860 C C . HIS A 1 104 ? 5.183 -11.986 -31.550 1.00 89.19 104 HIS A C 1
ATOM 862 O O . HIS A 1 104 ? 5.042 -12.225 -32.744 1.00 89.19 104 HIS A O 1
ATOM 868 N N . SER A 1 105 ? 6.375 -11.710 -31.013 1.00 89.88 105 SER A N 1
ATOM 869 C CA . SER A 1 105 ? 7.597 -11.514 -31.815 1.00 89.88 105 SER A CA 1
ATOM 870 C C . 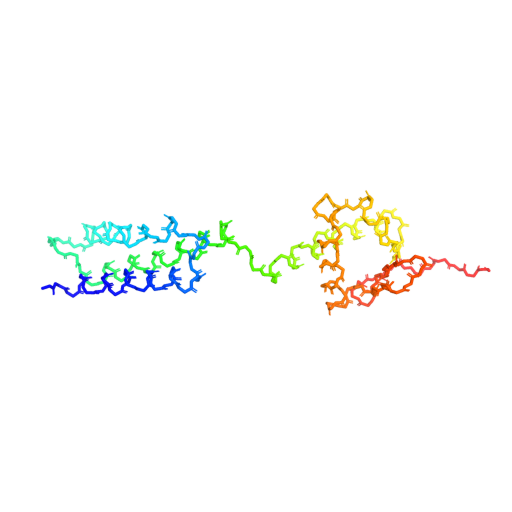SER A 1 105 ? 8.658 -12.601 -31.644 1.00 89.88 105 SER A C 1
ATOM 872 O O . SER A 1 105 ? 9.590 -12.665 -32.437 1.00 89.88 105 SER A O 1
ATOM 874 N N . GLY A 1 106 ? 8.576 -13.409 -30.584 1.00 87.56 106 GLY A N 1
ATOM 875 C CA . GLY A 1 106 ? 9.645 -14.311 -30.144 1.00 87.56 106 GLY A CA 1
ATOM 876 C C . GLY A 1 106 ? 10.859 -13.597 -29.532 1.00 87.56 106 GLY A C 1
ATOM 877 O O . GLY A 1 106 ? 11.768 -14.254 -29.031 1.00 87.56 106 GLY A O 1
ATOM 878 N N . CYS A 1 107 ? 10.893 -12.261 -29.542 1.00 88.56 107 CYS A N 1
ATOM 879 C CA . CYS A 1 107 ? 12.035 -11.499 -29.062 1.00 88.56 107 CYS A CA 1
ATOM 880 C C . CYS A 1 107 ? 12.074 -11.471 -27.531 1.00 88.56 107 CYS A C 1
ATOM 882 O O . CYS A 1 107 ? 11.092 -11.109 -26.886 1.00 88.56 107 CYS A O 1
ATOM 884 N N . ILE A 1 108 ? 13.228 -11.809 -26.953 1.00 92.81 108 ILE A N 1
ATOM 885 C CA . ILE A 1 108 ? 13.470 -11.783 -25.499 1.00 92.81 108 ILE A CA 1
ATOM 886 C C . ILE A 1 108 ? 14.344 -10.604 -25.056 1.00 92.81 108 ILE A C 1
ATOM 888 O O . ILE A 1 108 ? 14.655 -10.480 -23.872 1.00 92.81 108 ILE A O 1
ATOM 892 N N . GLN A 1 109 ? 14.761 -9.753 -25.994 1.00 95.19 109 GLN A N 1
ATOM 893 C CA . GLN A 1 109 ? 15.568 -8.566 -25.735 1.00 95.19 109 GLN A CA 1
ATOM 894 C C . GLN A 1 109 ? 14.837 -7.316 -26.217 1.00 95.19 109 GLN A C 1
ATOM 896 O O . GLN A 1 109 ? 14.296 -7.280 -27.320 1.00 95.19 109 GLN A O 1
ATOM 901 N N . PHE A 1 110 ? 14.831 -6.270 -25.396 1.00 95.62 110 PHE A N 1
ATOM 902 C CA . PHE A 1 110 ? 14.131 -5.029 -25.715 1.00 95.62 110 PHE A CA 1
ATOM 903 C C . PHE A 1 110 ? 14.989 -3.826 -25.346 1.00 95.62 110 PHE A C 1
ATOM 905 O O . PHE A 1 110 ? 15.482 -3.713 -24.223 1.00 95.62 110 PHE A O 1
ATOM 912 N N . TYR A 1 111 ? 15.136 -2.883 -26.275 1.00 96.75 111 TYR A N 1
ATOM 913 C CA . TYR A 1 111 ? 15.743 -1.597 -25.954 1.00 96.75 111 TYR A CA 1
ATOM 914 C C . TYR A 1 111 ? 14.856 -0.816 -24.990 1.00 96.75 111 TYR A C 1
ATOM 916 O O . TYR A 1 111 ? 13.635 -0.756 -25.150 1.00 96.75 111 TYR A O 1
ATOM 924 N N . LYS A 1 112 ? 15.474 -0.132 -24.028 1.00 95.56 112 LYS A N 1
ATOM 925 C CA . LYS A 1 112 ? 14.753 0.719 -23.076 1.00 95.56 112 LYS A CA 1
ATOM 926 C C . LYS A 1 112 ? 13.938 1.805 -23.783 1.00 95.56 112 LYS A C 1
ATOM 928 O O . LYS A 1 112 ? 12.812 2.088 -23.386 1.00 95.56 112 LYS A O 1
ATOM 933 N N . SER A 1 113 ? 14.481 2.385 -24.855 1.00 94.31 113 SER A N 1
ATOM 934 C CA . SER A 1 113 ? 13.789 3.378 -25.687 1.00 94.31 113 SER A CA 1
ATOM 935 C C . SER A 1 113 ? 12.533 2.816 -26.354 1.00 94.31 113 SER A C 1
ATOM 937 O O . SER A 1 113 ? 11.518 3.504 -26.419 1.00 94.31 113 SER A O 1
ATOM 939 N N . TYR A 1 114 ? 12.571 1.556 -26.791 1.00 94.69 114 TYR A N 1
ATOM 940 C CA . TYR A 1 114 ? 11.419 0.881 -27.382 1.00 94.69 114 TYR A CA 1
ATOM 941 C C . TYR A 1 114 ? 10.300 0.694 -26.351 1.00 94.69 114 TYR A C 1
ATOM 943 O O . TYR A 1 114 ? 9.148 1.029 -26.623 1.00 94.69 114 TYR A O 1
ATOM 951 N N . ILE A 1 115 ? 10.644 0.248 -25.139 1.00 95.00 115 ILE A N 1
ATOM 952 C CA . ILE A 1 115 ? 9.684 0.127 -24.032 1.00 95.00 115 ILE A CA 1
ATOM 953 C C . ILE A 1 115 ? 9.107 1.501 -23.675 1.00 95.00 115 ILE A C 1
ATOM 955 O O . ILE A 1 115 ? 7.906 1.637 -23.473 1.00 95.00 115 ILE A O 1
ATOM 959 N N . TYR A 1 116 ? 9.929 2.548 -23.658 1.00 91.88 116 TYR A N 1
ATOM 960 C CA . TYR A 1 116 ? 9.459 3.905 -23.391 1.00 91.88 116 TYR A CA 1
ATOM 961 C C . TYR A 1 116 ? 8.464 4.414 -24.453 1.00 91.88 116 TYR A C 1
ATOM 963 O O . TYR A 1 116 ? 7.480 5.072 -24.119 1.00 91.88 116 TYR A O 1
ATOM 971 N N . GLN A 1 117 ? 8.694 4.094 -25.730 1.00 92.44 117 GLN A N 1
ATOM 972 C CA . GLN A 1 117 ? 7.865 4.557 -26.845 1.00 92.44 117 GLN A CA 1
ATOM 973 C C . GLN A 1 117 ? 6.559 3.758 -26.993 1.00 92.44 117 GLN A C 1
ATOM 975 O O . GLN A 1 117 ? 5.488 4.344 -27.165 1.00 92.44 117 GLN A O 1
ATOM 980 N N . TYR A 1 118 ? 6.638 2.428 -26.918 1.00 93.81 118 TYR A N 1
ATOM 981 C CA . TYR A 1 118 ? 5.529 1.517 -27.236 1.00 93.81 118 TYR A CA 1
ATOM 982 C C . TYR A 1 118 ? 4.938 0.811 -26.012 1.00 93.81 118 TYR A C 1
ATOM 984 O O . TYR A 1 118 ? 3.918 0.126 -26.117 1.00 93.81 118 TYR A O 1
ATOM 992 N N . GLY A 1 119 ? 5.547 0.996 -24.844 1.00 92.88 119 GLY A N 1
ATOM 993 C CA . GLY A 1 119 ? 5.105 0.407 -23.592 1.00 92.88 119 GLY A CA 1
ATOM 994 C C . GLY A 1 119 ? 3.788 0.975 -23.059 1.00 92.88 119 GLY A C 1
ATOM 995 O O . GLY A 1 119 ? 3.213 1.926 -23.623 1.00 92.88 119 GLY A O 1
ATOM 996 N N . PRO A 1 120 ? 3.305 0.396 -21.946 1.00 95.25 120 PRO A N 1
ATOM 997 C CA . PRO A 1 120 ? 2.092 0.821 -21.260 1.00 95.25 120 PRO A CA 1
ATOM 998 C C . PRO A 1 120 ? 2.148 2.301 -20.884 1.00 95.25 120 PRO A C 1
ATOM 1000 O O . PRO A 1 120 ? 3.189 2.809 -20.471 1.00 95.25 120 PRO A O 1
ATOM 1003 N N . ARG A 1 121 ? 1.014 3.007 -21.001 1.00 94.81 121 ARG A N 1
ATOM 1004 C CA . ARG A 1 121 ? 0.944 4.466 -20.794 1.00 94.81 121 ARG A CA 1
ATOM 1005 C C . ARG A 1 121 ? 1.488 4.900 -19.428 1.00 94.81 121 ARG A C 1
ATOM 1007 O O . ARG A 1 121 ? 2.195 5.901 -19.363 1.00 94.81 121 ARG A O 1
ATOM 1014 N N . SER A 1 122 ? 1.196 4.146 -18.369 1.00 91.56 122 SER A N 1
ATOM 1015 C CA . SER A 1 122 ? 1.666 4.405 -16.998 1.00 91.56 122 SER A CA 1
ATOM 1016 C C . SER A 1 122 ? 3.192 4.337 -16.847 1.00 91.56 122 SER A C 1
ATOM 1018 O O . SER A 1 122 ? 3.739 4.958 -15.937 1.00 91.56 122 SER A O 1
ATOM 1020 N N . LEU A 1 123 ? 3.884 3.647 -17.759 1.00 94.44 123 LEU A N 1
ATOM 1021 C CA . LEU A 1 123 ? 5.338 3.471 -17.762 1.00 94.44 123 LEU A CA 1
ATOM 1022 C C . LEU A 1 123 ? 6.058 4.393 -18.755 1.00 94.44 123 LEU A C 1
ATOM 1024 O O . LEU A 1 123 ? 7.278 4.369 -18.837 1.00 94.44 123 LEU A O 1
ATOM 1028 N N . ARG A 1 124 ? 5.350 5.262 -19.488 1.00 87.25 124 ARG A N 1
ATOM 1029 C CA . ARG A 1 124 ? 5.991 6.244 -20.392 1.00 87.25 124 ARG A CA 1
ATOM 1030 C C . ARG A 1 124 ? 6.581 7.454 -19.662 1.00 87.25 124 ARG A C 1
ATOM 1032 O O . ARG A 1 124 ? 6.993 8.417 -20.297 1.00 87.25 124 ARG A O 1
ATOM 1039 N N . ASN A 1 125 ? 6.612 7.428 -18.329 1.00 89.06 125 ASN A N 1
ATOM 1040 C CA . ASN A 1 125 ? 7.410 8.334 -17.513 1.00 89.06 125 ASN A CA 1
ATOM 1041 C C . ASN A 1 125 ? 8.723 7.634 -17.145 1.00 89.06 125 ASN A C 1
ATOM 1043 O O . ASN A 1 125 ? 8.710 6.492 -16.684 1.00 89.06 125 ASN A O 1
ATOM 1047 N N . LYS A 1 126 ? 9.848 8.343 -17.304 1.00 89.81 126 LYS A N 1
ATOM 1048 C CA . LYS A 1 126 ? 11.196 7.828 -17.039 1.00 89.81 126 LYS A CA 1
ATOM 1049 C C . LYS A 1 126 ? 11.321 7.181 -15.656 1.00 89.81 126 LYS A C 1
ATOM 1051 O O . LYS A 1 126 ? 11.894 6.104 -15.563 1.00 89.81 126 LYS A O 1
ATOM 1056 N N . ASN A 1 127 ? 10.774 7.807 -14.615 1.00 93.38 127 ASN A N 1
ATOM 1057 C CA . ASN A 1 127 ? 10.892 7.316 -13.242 1.00 93.38 127 ASN A CA 1
ATOM 1058 C C . ASN A 1 127 ? 10.092 6.026 -13.031 1.00 93.38 127 ASN A C 1
ATOM 1060 O O . ASN A 1 127 ? 10.615 5.078 -12.458 1.00 93.38 127 ASN A O 1
ATOM 1064 N N . ASN A 1 128 ? 8.860 5.957 -13.542 1.00 94.69 128 ASN A N 1
ATOM 1065 C CA . ASN A 1 128 ? 8.018 4.763 -13.411 1.00 94.69 128 ASN A CA 1
ATOM 1066 C C . ASN A 1 128 ? 8.619 3.567 -14.157 1.00 94.69 128 ASN A C 1
ATOM 1068 O O . ASN A 1 128 ? 8.612 2.452 -13.639 1.00 94.69 128 ASN A O 1
ATOM 1072 N N . LEU A 1 129 ? 9.165 3.802 -15.357 1.00 95.81 129 LEU A N 1
ATOM 1073 C CA . LEU A 1 129 ? 9.868 2.758 -16.097 1.00 95.81 129 LEU A CA 1
ATOM 1074 C C . LEU A 1 129 ? 11.114 2.288 -15.347 1.00 95.81 129 LEU A C 1
ATOM 1076 O O . LEU A 1 129 ? 11.344 1.089 -15.268 1.00 95.81 129 LEU A O 1
ATOM 1080 N N . GLU A 1 130 ? 11.904 3.209 -14.788 1.00 96.25 130 GLU A N 1
ATOM 1081 C CA . GLU A 1 130 ? 13.093 2.840 -14.015 1.00 96.25 130 GLU A CA 1
ATOM 1082 C C . GLU A 1 130 ? 12.732 1.982 -12.805 1.00 96.25 130 GLU A C 1
ATOM 1084 O O . GLU A 1 130 ? 13.351 0.947 -12.590 1.00 96.25 130 GLU A O 1
ATOM 1089 N N . ILE A 1 131 ? 11.691 2.370 -12.065 1.00 95.88 131 ILE A N 1
ATOM 1090 C CA . ILE A 1 131 ? 11.178 1.609 -10.925 1.00 95.88 131 ILE A CA 1
ATOM 1091 C C . ILE A 1 131 ? 10.793 0.185 -11.351 1.00 95.88 131 ILE A C 1
ATOM 1093 O O . ILE A 1 131 ? 11.259 -0.780 -10.749 1.00 95.88 131 ILE A O 1
ATOM 1097 N N . ALA A 1 132 ? 9.998 0.046 -12.419 1.00 97.25 132 ALA A N 1
ATOM 1098 C CA . ALA A 1 132 ? 9.589 -1.262 -12.930 1.00 97.25 132 ALA A CA 1
ATOM 1099 C C . ALA A 1 132 ? 10.793 -2.131 -13.325 1.00 97.25 132 ALA A C 1
ATOM 1101 O O . ALA A 1 132 ? 10.847 -3.316 -13.003 1.00 97.25 132 ALA A O 1
ATOM 1102 N N . LEU A 1 133 ? 11.768 -1.536 -14.019 1.00 96.94 133 LEU A N 1
ATOM 1103 C CA . LEU A 1 133 ? 12.977 -2.213 -14.483 1.00 96.94 133 LEU A CA 1
ATOM 1104 C C . LEU A 1 133 ? 13.858 -2.679 -13.323 1.00 96.94 133 LEU A C 1
ATOM 1106 O O . LEU A 1 133 ? 14.298 -3.828 -13.311 1.00 96.94 133 LEU A O 1
ATOM 1110 N N . CYS A 1 134 ? 14.090 -1.806 -12.342 1.00 96.75 134 CYS A N 1
ATOM 1111 C CA . CYS A 1 134 ? 14.845 -2.138 -11.141 1.00 96.75 134 CYS A CA 1
ATOM 1112 C C . CYS A 1 134 ? 14.162 -3.258 -10.358 1.00 96.75 134 CYS A C 1
ATOM 1114 O O . CYS A 1 134 ? 14.834 -4.214 -9.977 1.00 96.75 134 CYS A O 1
ATOM 1116 N N . ARG A 1 135 ? 12.835 -3.191 -10.182 1.00 97.12 135 ARG A N 1
ATOM 1117 C CA . ARG A 1 135 ? 12.092 -4.218 -9.449 1.00 97.12 135 ARG A CA 1
ATOM 1118 C C . ARG A 1 135 ? 12.129 -5.577 -10.152 1.00 97.12 135 AR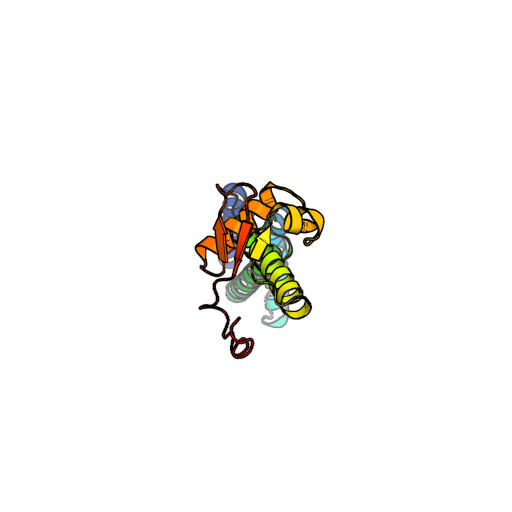G A C 1
ATOM 1120 O O . ARG A 1 135 ? 12.515 -6.559 -9.532 1.00 97.12 135 ARG A O 1
ATOM 1127 N N . LEU A 1 136 ? 11.851 -5.636 -11.458 1.00 96.62 136 LEU A N 1
ATOM 1128 C CA . LEU A 1 136 ? 11.948 -6.892 -12.220 1.00 96.62 136 LEU A CA 1
ATOM 1129 C C . LEU A 1 136 ? 13.375 -7.458 -12.263 1.00 96.62 136 LEU A C 1
ATOM 1131 O O . LEU A 1 136 ? 13.550 -8.674 -12.339 1.00 96.62 136 LE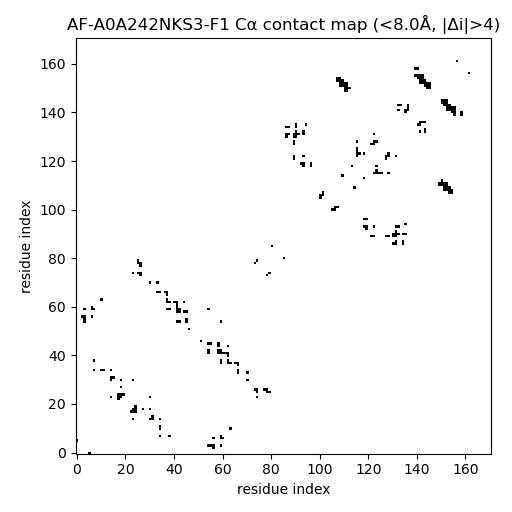U A O 1
ATOM 1135 N N . SER A 1 137 ? 14.396 -6.595 -12.243 1.00 96.69 137 SER A N 1
ATOM 1136 C CA . SER A 1 137 ? 15.791 -7.033 -12.165 1.00 96.69 137 SER A CA 1
ATOM 1137 C C . SER A 1 137 ? 16.137 -7.581 -10.780 1.00 96.69 137 SER A C 1
ATOM 1139 O O . SER A 1 137 ? 16.846 -8.580 -10.699 1.00 96.69 137 SER A O 1
ATOM 1141 N N . TYR A 1 138 ? 15.642 -6.954 -9.710 1.00 95.56 138 TYR A N 1
ATOM 1142 C CA . TYR A 1 138 ? 15.785 -7.435 -8.333 1.00 95.56 138 TYR A CA 1
ATOM 1143 C C . TYR A 1 138 ? 15.118 -8.806 -8.149 1.00 95.56 138 TYR A C 1
ATOM 1145 O O . TYR A 1 138 ? 15.724 -9.722 -7.597 1.00 95.56 138 TYR A O 1
ATOM 1153 N N . ASP A 1 139 ? 13.928 -8.982 -8.729 1.00 94.31 139 ASP A N 1
ATOM 1154 C CA . ASP A 1 139 ? 13.183 -10.246 -8.733 1.00 94.31 139 ASP A CA 1
ATOM 1155 C C . ASP A 1 139 ? 13.788 -11.305 -9.690 1.00 94.31 139 ASP A C 1
ATOM 1157 O O . ASP A 1 139 ? 13.242 -12.396 -9.844 1.00 94.31 139 ASP A O 1
ATOM 1161 N N . ASN A 1 140 ? 14.928 -11.012 -10.337 1.00 94.44 140 ASN A N 1
ATOM 1162 C CA . ASN A 1 140 ? 15.632 -11.863 -11.309 1.00 94.44 140 ASN A CA 1
ATOM 1163 C C . ASN A 1 140 ? 14.808 -12.276 -12.542 1.00 94.44 140 ASN A C 1
ATOM 1165 O O . ASN A 1 140 ? 15.176 -13.218 -13.248 1.00 94.44 140 ASN A O 1
ATOM 1169 N N . ILE A 1 141 ? 13.729 -11.557 -12.851 1.00 94.88 141 ILE A N 1
ATOM 1170 C CA . ILE A 1 141 ? 12.880 -11.809 -14.024 1.00 94.88 141 ILE A CA 1
ATOM 1171 C C . ILE A 1 141 ? 13.561 -11.303 -15.302 1.00 94.88 141 ILE A C 1
ATOM 1173 O O . ILE A 1 141 ? 13.422 -11.904 -16.371 1.00 94.88 141 ILE A O 1
ATOM 1177 N N . ILE A 1 142 ? 14.329 -10.215 -15.200 1.00 96.62 142 ILE A N 1
ATOM 1178 C CA . ILE A 1 142 ? 15.097 -9.639 -16.309 1.00 96.62 142 ILE A CA 1
ATOM 1179 C C . ILE A 1 142 ? 16.550 -9.382 -15.911 1.00 96.62 142 ILE A C 1
ATOM 1181 O O . ILE A 1 142 ? 16.861 -9.129 -14.752 1.00 96.62 142 ILE A O 1
ATOM 1185 N N . PHE A 1 143 ? 17.428 -9.356 -16.906 1.00 96.94 143 PHE A N 1
ATOM 1186 C CA . PHE A 1 143 ? 18.727 -8.704 -16.827 1.00 96.94 143 PHE A CA 1
ATOM 1187 C C . PHE A 1 143 ? 18.606 -7.304 -17.422 1.00 96.94 143 PHE A C 1
ATOM 1189 O O . PHE A 1 143 ? 18.195 -7.152 -18.576 1.00 96.94 143 PHE A O 1
ATOM 1196 N N . TYR A 1 144 ? 18.958 -6.280 -16.647 1.00 97.31 144 TYR A N 1
ATOM 1197 C CA . TYR A 1 144 ? 18.879 -4.889 -17.081 1.00 97.31 144 TYR A CA 1
ATOM 1198 C C . TYR A 1 144 ? 20.271 -4.292 -17.305 1.00 97.31 144 TYR A C 1
ATOM 1200 O O . TYR A 1 144 ? 21.016 -4.001 -16.372 1.00 97.31 144 TYR A O 1
ATOM 1208 N N . TYR A 1 145 ? 20.613 -4.065 -18.573 1.00 97.25 145 TYR A N 1
ATOM 1209 C CA . TYR A 1 145 ? 21.893 -3.506 -19.002 1.00 97.25 145 TYR A CA 1
ATOM 1210 C C . TYR A 1 145 ? 21.793 -1.980 -19.112 1.00 97.25 145 TYR A C 1
ATOM 1212 O O . TYR A 1 145 ? 21.821 -1.404 -20.202 1.00 97.25 145 TYR A O 1
ATOM 1220 N N . CYS A 1 146 ? 21.653 -1.308 -17.968 1.00 93.19 146 CYS A N 1
ATOM 1221 C CA . CYS A 1 146 ? 21.428 0.140 -17.895 1.00 93.19 146 CYS A CA 1
ATOM 1222 C C . CYS A 1 146 ? 22.598 0.985 -18.438 1.00 93.19 146 CYS A C 1
ATOM 1224 O O . CYS A 1 146 ? 22.372 2.068 -18.975 1.00 93.19 146 CYS A O 1
ATOM 1226 N N . ASN A 1 147 ? 23.829 0.471 -18.351 1.00 94.44 147 ASN A N 1
ATOM 1227 C CA . ASN A 1 147 ? 25.046 1.146 -18.816 1.00 94.44 147 ASN A CA 1
ATOM 1228 C C . ASN A 1 147 ? 25.394 0.854 -20.286 1.00 94.44 147 ASN A C 1
ATOM 1230 O O . ASN A 1 147 ? 26.350 1.426 -20.816 1.00 94.44 147 ASN A O 1
ATOM 1234 N N . ALA A 1 148 ? 24.649 -0.033 -20.954 1.00 95.38 148 ALA A N 1
ATOM 1235 C CA . ALA A 1 148 ? 24.845 -0.300 -22.374 1.00 95.38 148 ALA A CA 1
ATOM 1236 C C . ALA A 1 148 ? 24.425 0.909 -23.226 1.00 95.38 148 ALA A C 1
ATOM 1238 O O . ALA A 1 148 ? 23.618 1.747 -22.814 1.00 95.38 148 ALA A O 1
ATOM 1239 N N . LYS A 1 149 ? 24.971 1.003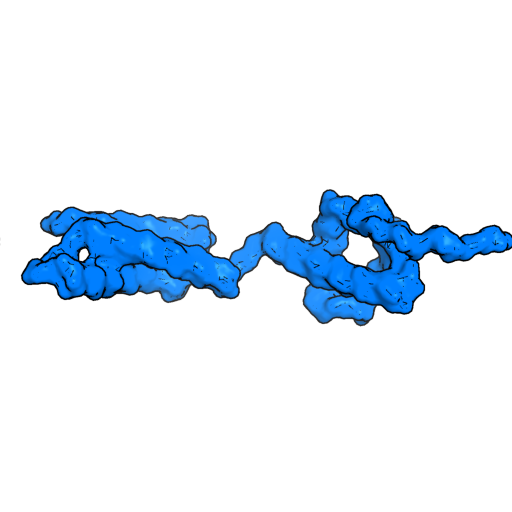 -24.442 1.00 93.12 149 LYS A N 1
ATOM 1240 C CA . LYS A 1 149 ? 24.651 2.066 -25.402 1.00 93.12 149 LYS A CA 1
ATOM 1241 C C . LYS A 1 149 ? 24.183 1.443 -26.728 1.00 93.12 149 LYS A C 1
ATOM 1243 O O . LYS A 1 149 ? 25.039 1.014 -27.496 1.00 93.12 149 LYS A O 1
ATOM 1248 N N . PRO A 1 150 ? 22.864 1.406 -27.010 1.00 92.25 150 PRO A N 1
ATOM 1249 C CA . PRO A 1 150 ? 21.758 1.856 -26.150 1.00 92.25 150 PRO A CA 1
ATOM 1250 C C . PRO A 1 150 ? 21.448 0.876 -25.001 1.00 92.25 150 PRO A C 1
ATOM 1252 O O . PRO A 1 150 ? 21.713 -0.319 -25.103 1.00 92.25 150 PRO A O 1
ATOM 1255 N N . ALA A 1 151 ? 20.853 1.379 -23.914 1.00 96.56 151 ALA A N 1
ATOM 1256 C CA . ALA A 1 151 ? 20.440 0.554 -22.779 1.00 96.56 151 ALA A CA 1
ATOM 1257 C C . ALA A 1 151 ? 19.317 -0.411 -23.182 1.00 96.56 151 ALA A C 1
ATOM 1259 O O . ALA A 1 151 ? 18.374 -0.029 -23.888 1.00 96.56 151 ALA A O 1
ATOM 1260 N N . PHE A 1 152 ? 19.387 -1.650 -22.705 1.00 97.38 152 PHE A N 1
ATOM 1261 C CA . PHE A 1 152 ? 18.429 -2.698 -23.049 1.00 97.38 152 PHE A CA 1
ATOM 1262 C C . PHE A 1 152 ? 18.191 -3.657 -21.885 1.00 97.38 152 PHE A C 1
ATOM 1264 O O . PHE A 1 152 ? 18.924 -3.663 -20.895 1.00 97.38 152 PHE A O 1
ATOM 1271 N N . ILE A 1 153 ? 17.142 -4.459 -22.017 1.00 97.25 153 ILE A N 1
ATOM 1272 C CA . ILE A 1 153 ? 16.825 -5.557 -21.111 1.00 97.25 153 ILE A CA 1
ATOM 1273 C C . ILE A 1 153 ? 16.818 -6.876 -21.861 1.00 97.25 153 ILE A C 1
ATOM 1275 O O . ILE A 1 153 ? 16.555 -6.912 -23.065 1.00 97.25 153 ILE A O 1
ATOM 1279 N N . GLN A 1 154 ? 17.046 -7.953 -21.123 1.00 95.56 154 GLN A N 1
ATOM 1280 C CA . GLN A 1 154 ? 16.868 -9.319 -21.586 1.00 95.56 154 GLN A CA 1
ATOM 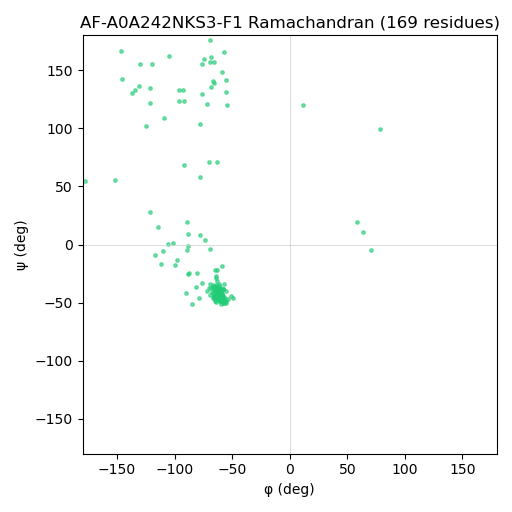1281 C C . GLN A 1 154 ? 16.056 -10.107 -20.564 1.00 95.56 154 GLN A C 1
ATOM 1283 O O . GLN A 1 154 ? 16.311 -10.014 -19.367 1.00 95.56 154 GLN A O 1
ATOM 1288 N N . ILE A 1 155 ? 15.102 -10.906 -21.023 1.00 94.31 155 ILE A N 1
ATOM 1289 C CA . ILE A 1 155 ? 14.330 -11.793 -20.150 1.00 94.31 155 ILE A CA 1
ATOM 1290 C C . ILE A 1 155 ? 15.227 -12.904 -19.601 1.00 94.31 155 ILE A C 1
ATOM 1292 O O . ILE A 1 155 ? 15.987 -13.528 -20.347 1.00 94.31 155 ILE A O 1
ATOM 1296 N N . ASN A 1 156 ? 15.113 -13.190 -18.305 1.00 91.75 156 ASN A N 1
ATOM 1297 C CA . ASN A 1 156 ? 15.761 -14.346 -17.706 1.00 91.75 156 ASN A CA 1
ATOM 1298 C C . ASN A 1 156 ? 14.967 -15.618 -18.040 1.00 91.75 156 ASN A C 1
ATOM 1300 O O . ASN A 1 156 ? 13.921 -15.911 -17.459 1.00 91.75 156 ASN A O 1
ATOM 1304 N N . THR A 1 157 ? 15.485 -16.404 -18.980 1.00 78.50 157 THR A N 1
ATOM 1305 C CA . THR A 1 157 ? 14.852 -17.637 -19.471 1.00 78.50 157 THR A CA 1
ATOM 1306 C C . THR A 1 157 ? 14.827 -18.775 -18.451 1.00 78.50 157 THR A C 1
ATOM 1308 O O . THR A 1 157 ? 14.230 -19.804 -18.731 1.00 78.50 157 THR A O 1
ATOM 1311 N N . LYS A 1 158 ? 15.432 -18.616 -17.266 1.00 73.25 158 LYS A N 1
ATOM 1312 C CA . LYS A 1 158 ? 15.313 -19.591 -16.168 1.00 73.25 158 LYS A CA 1
ATOM 1313 C C . LYS A 1 158 ? 14.007 -19.452 -15.376 1.00 73.25 158 LYS A C 1
ATOM 1315 O O . LYS A 1 158 ? 13.571 -20.425 -14.776 1.00 73.25 158 LYS A O 1
ATOM 1320 N N . TYR A 1 159 ? 13.391 -18.266 -15.376 1.00 61.03 159 TYR A N 1
ATOM 1321 C CA . TYR A 1 159 ? 12.115 -17.999 -14.689 1.00 61.03 159 TYR A CA 1
ATOM 1322 C C . TYR A 1 159 ? 10.894 -18.292 -15.559 1.00 61.03 159 TYR A C 1
ATOM 1324 O O . TYR A 1 159 ? 9.815 -18.608 -15.064 1.00 61.03 159 TYR A O 1
ATOM 1332 N N . HIS A 1 160 ? 11.072 -18.222 -16.870 1.00 54.88 160 HIS A N 1
ATOM 1333 C CA . HIS A 1 160 ? 10.093 -18.705 -17.821 1.00 54.88 160 HIS A CA 1
ATOM 1334 C C . HIS A 1 160 ? 10.423 -20.144 -18.162 1.00 54.88 160 HIS A C 1
ATOM 1336 O O . HIS A 1 160 ? 11.505 -20.405 -18.667 1.00 54.88 160 HIS A O 1
ATOM 1342 N N . GLY A 1 161 ? 9.489 -21.071 -17.963 1.00 47.81 161 GLY A N 1
ATOM 1343 C CA . GLY A 1 161 ? 9.547 -22.380 -18.611 1.00 47.81 161 GLY A CA 1
ATOM 1344 C C . GLY A 1 161 ? 9.457 -22.230 -20.134 1.00 47.81 161 GLY A C 1
ATOM 1345 O O . GLY A 1 161 ? 8.426 -22.544 -20.724 1.00 47.81 161 GLY A O 1
ATOM 1346 N N . PHE A 1 162 ? 10.510 -21.711 -20.772 1.00 47.38 162 PHE A N 1
ATOM 1347 C CA . PHE A 1 162 ? 10.685 -21.616 -22.218 1.00 47.38 162 PHE A CA 1
ATOM 1348 C C . PHE A 1 162 ? 10.901 -23.033 -22.777 1.00 47.38 162 PHE A C 1
ATOM 1350 O O . PHE A 1 162 ? 11.983 -23.400 -23.221 1.00 47.38 162 PHE A O 1
ATOM 1357 N N . ASN A 1 163 ? 9.842 -23.844 -22.776 1.00 39.41 163 ASN A N 1
ATOM 1358 C CA . ASN A 1 163 ? 9.747 -25.083 -23.551 1.00 39.41 163 ASN A CA 1
ATOM 1359 C C . ASN A 1 163 ? 9.428 -24.759 -25.017 1.00 39.41 163 ASN A C 1
ATOM 1361 O O . ASN A 1 163 ? 8.405 -25.184 -25.550 1.00 39.41 163 ASN A O 1
ATOM 1365 N N . GLY A 1 164 ? 10.267 -23.963 -25.679 1.00 43.84 164 GLY A N 1
ATOM 1366 C CA . GLY A 1 164 ? 9.956 -23.563 -27.047 1.00 43.84 164 GLY A CA 1
ATOM 1367 C C . GLY A 1 164 ? 10.991 -22.699 -27.733 1.00 43.84 164 GLY A C 1
ATOM 1368 O O . GLY A 1 164 ? 10.620 -21.644 -28.213 1.00 43.84 164 GLY A O 1
ATOM 1369 N N . LEU A 1 165 ? 12.249 -23.145 -27.785 1.00 39.00 165 LEU A N 1
ATOM 1370 C CA . LEU A 1 165 ? 13.198 -22.835 -28.868 1.00 39.00 165 LEU A CA 1
ATOM 1371 C C . LEU A 1 165 ? 14.213 -23.992 -28.995 1.00 39.00 165 LEU A C 1
ATOM 1373 O O . LEU A 1 165 ? 15.421 -23.804 -28.913 1.00 39.00 165 LEU A O 1
ATOM 1377 N N . ASN A 1 166 ? 13.706 -25.214 -29.180 1.00 36.00 166 ASN A N 1
ATOM 1378 C CA . ASN A 1 166 ? 14.420 -26.213 -29.975 1.00 36.00 166 ASN A CA 1
ATOM 1379 C C . ASN A 1 166 ? 13.876 -26.062 -31.399 1.00 36.00 166 ASN A C 1
ATOM 1381 O O . ASN A 1 166 ? 12.660 -26.005 -31.554 1.00 36.00 166 ASN A O 1
ATOM 1385 N N . HIS A 1 167 ? 14.761 -26.005 -32.396 1.00 40.03 167 HIS A N 1
ATOM 1386 C CA . HIS A 1 167 ? 14.538 -25.509 -33.766 1.00 40.03 167 HIS A CA 1
ATOM 1387 C C . HIS A 1 167 ? 14.561 -23.971 -33.784 1.00 40.03 167 HIS A C 1
ATOM 1389 O O . HIS A 1 167 ? 13.616 -23.317 -33.373 1.00 40.03 167 HIS A O 1
ATOM 1395 N N . ILE A 1 168 ? 15.665 -23.325 -34.160 1.00 33.72 168 ILE A N 1
ATOM 1396 C CA . ILE A 1 168 ? 16.229 -23.356 -35.513 1.00 33.72 168 ILE A CA 1
ATOM 1397 C C . ILE A 1 168 ? 17.750 -23.583 -35.478 1.00 33.72 168 ILE A C 1
ATOM 1399 O O . ILE A 1 168 ? 18.493 -22.979 -34.710 1.00 33.72 168 ILE A O 1
ATOM 1403 N N . THR A 1 169 ? 18.149 -24.516 -36.331 1.00 34.44 169 THR A N 1
ATOM 1404 C CA . THR A 1 169 ? 19.485 -24.997 -36.676 1.00 34.44 169 THR A CA 1
ATOM 1405 C C . THR A 1 169 ? 20.424 -23.921 -37.217 1.00 34.44 169 THR A C 1
ATOM 1407 O O . THR A 1 169 ? 19.991 -23.014 -37.922 1.00 34.44 169 THR A O 1
ATOM 1410 N N . SER A 1 170 ? 21.711 -24.125 -36.919 1.00 32.78 170 SER A N 1
ATOM 1411 C CA . SER A 1 170 ? 22.877 -24.004 -37.806 1.00 32.78 170 SER A CA 1
ATOM 1412 C C . SER A 1 170 ? 22.636 -23.331 -39.158 1.00 32.78 170 SER A C 1
ATOM 1414 O O . SER A 1 170 ? 21.876 -23.883 -39.946 1.00 32.78 170 SER A O 1
ATOM 1416 N N . TYR A 1 171 ? 23.330 -22.221 -39.426 1.00 39.81 171 TYR A N 1
ATOM 1417 C CA . TYR A 1 171 ? 24.326 -22.038 -40.498 1.00 39.81 171 TYR A CA 1
ATOM 1418 C C . TYR A 1 171 ? 25.148 -20.780 -40.196 1.00 39.81 171 TYR A C 1
ATOM 1420 O O . TYR A 1 171 ? 24.536 -19.771 -39.782 1.00 39.81 171 TYR A O 1
#

InterPro domains:
  IPR025048 Protein of unknown function DUF3987) [PF13148] (5-79)

Radius of gyration: 26.13 Å; Cα contacts (8 Å, |Δi|>4): 162; chains: 1; bounding box: 59×38×74 Å

Nearest PDB structures (foldseek):
  3l09-assembly2_C  TM=6.212E-01  e=5.983E-01  Jannaschia sp. CCS1
  8a39-assembly2_BP1-2  TM=7.519E-01  e=6.892E+00  Escherichia coli W
  6koq-assembly1_F  TM=3.084E-01  e=6.892E+00  Mycobacterium tuberculosis H37Rv
  7q91-assembly2_C  TM=2.536E-01  e=5.152E+00  Agrobacterium fabrum str. C58

Mean predicted aligned error: 9.35 Å